Protein AF-A0A2E3XMS2-F1 (afdb_monomer_lite)

pLDDT: mean 75.86, std 18.76, range [35.28, 96.5]

Structure (mmCIF, N/CA/C/O backbone):
data_AF-A0A2E3XMS2-F1
#
_entry.id   AF-A0A2E3XMS2-F1
#
loop_
_atom_site.group_PDB
_atom_site.id
_atom_site.type_symbol
_atom_site.label_atom_id
_atom_site.label_alt_id
_atom_site.label_comp_id
_atom_site.label_asym_id
_atom_site.label_entity_id
_atom_site.label_seq_id
_atom_site.pdbx_PDB_ins_code
_atom_site.Cartn_x
_atom_site.Cartn_y
_atom_site.Cartn_z
_atom_site.occupancy
_atom_site.B_iso_or_equiv
_atom_site.auth_seq_id
_atom_site.auth_comp_id
_atom_site.auth_asym_id
_atom_site.auth_atom_id
_atom_site.pdbx_PDB_model_num
ATOM 1 N N . MET A 1 1 ? -39.075 -22.364 21.546 1.00 41.47 1 MET A N 1
ATOM 2 C CA . MET A 1 1 ? -38.205 -21.332 22.152 1.00 41.47 1 MET A CA 1
ATOM 3 C C . MET A 1 1 ? -38.152 -20.146 21.207 1.00 41.47 1 MET A C 1
ATOM 5 O O . MET A 1 1 ? -37.638 -20.277 20.105 1.00 41.47 1 MET A O 1
ATOM 9 N N . THR A 1 2 ? -38.770 -19.031 21.580 1.00 43.88 2 THR A N 1
ATOM 10 C CA . THR A 1 2 ? -38.741 -17.786 20.804 1.00 43.88 2 THR A CA 1
ATOM 11 C C . THR A 1 2 ? -37.306 -17.253 20.765 1.00 43.88 2 THR A C 1
ATOM 13 O O . THR A 1 2 ? -36.668 -17.098 21.804 1.00 43.88 2 THR A O 1
ATOM 16 N N . LYS A 1 3 ? -36.763 -17.037 19.558 1.00 49.44 3 LYS A N 1
ATOM 17 C CA . LYS A 1 3 ? -35.445 -16.417 19.339 1.00 49.44 3 LYS A CA 1
ATOM 18 C C . LYS A 1 3 ? -35.443 -15.069 20.069 1.00 49.44 3 LYS A C 1
ATOM 20 O O . LYS A 1 3 ? -36.180 -14.173 19.669 1.00 49.44 3 LYS A O 1
ATOM 25 N N . GLN A 1 4 ? -34.660 -14.936 21.141 1.00 55.09 4 GLN A N 1
ATOM 26 C CA . GLN A 1 4 ? -34.496 -13.640 21.800 1.00 55.09 4 GLN A CA 1
ATOM 27 C C . GLN A 1 4 ? -33.974 -12.617 20.777 1.00 55.09 4 GLN A C 1
ATOM 29 O O . GLN A 1 4 ? -33.019 -12.936 20.056 1.00 55.09 4 GLN A O 1
ATOM 34 N N . PRO A 1 5 ? -34.584 -11.425 20.672 1.00 52.88 5 PRO A N 1
ATOM 35 C CA . PRO A 1 5 ? -34.123 -10.392 19.757 1.00 52.88 5 PRO A CA 1
ATOM 36 C C . PRO A 1 5 ? -32.681 -9.976 20.091 1.00 52.88 5 PRO A C 1
ATOM 38 O O . PRO A 1 5 ? -32.312 -9.866 21.259 1.00 52.88 5 PRO A O 1
ATOM 41 N N . SER A 1 6 ? -31.845 -9.765 19.066 1.00 57.25 6 SER A N 1
ATOM 42 C CA . SER A 1 6 ? -30.383 -9.632 19.224 1.00 57.25 6 SER A CA 1
ATOM 43 C C . SER A 1 6 ? -29.948 -8.471 20.120 1.00 57.25 6 SER A C 1
ATOM 45 O O . SER A 1 6 ? -28.901 -8.556 20.755 1.00 57.25 6 SER A O 1
ATOM 47 N N . TRP A 1 7 ? -30.781 -7.437 20.277 1.00 57.66 7 TRP A N 1
ATOM 48 C CA . TRP A 1 7 ? -30.510 -6.326 21.190 1.00 57.66 7 TRP A CA 1
ATOM 49 C C . TRP A 1 7 ? -30.466 -6.744 22.669 1.00 57.66 7 TRP A C 1
ATOM 51 O O . TRP A 1 7 ? -29.747 -6.113 23.434 1.00 57.66 7 TRP A O 1
ATOM 61 N N . GLN A 1 8 ? -31.161 -7.817 23.075 1.00 60.38 8 GLN A N 1
ATOM 62 C CA . GLN A 1 8 ? -31.101 -8.348 24.448 1.00 60.38 8 GLN A CA 1
ATOM 63 C C . GLN A 1 8 ? -29.794 -9.095 24.743 1.00 60.38 8 GLN A C 1
ATOM 65 O O . GLN A 1 8 ? -29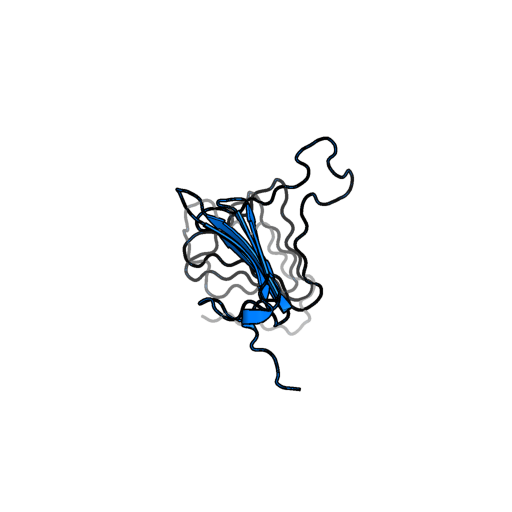.459 -9.303 25.904 1.00 60.38 8 GLN A O 1
ATOM 70 N N . LYS A 1 9 ? -29.057 -9.506 23.703 1.00 65.88 9 LYS A N 1
ATOM 71 C CA . LYS A 1 9 ? -27.744 -10.156 23.829 1.00 65.88 9 LYS A CA 1
ATOM 72 C C . LYS A 1 9 ? -26.583 -9.164 23.783 1.00 65.88 9 LYS A C 1
ATOM 74 O O . LYS A 1 9 ? -25.451 -9.559 24.049 1.00 65.88 9 LYS A O 1
ATOM 79 N N . ARG A 1 10 ? -26.860 -7.898 23.449 1.00 70.56 10 ARG A N 1
ATOM 80 C CA . ARG A 1 10 ? -25.854 -6.841 23.375 1.00 70.56 10 ARG A CA 1
ATOM 81 C C . ARG A 1 10 ? -25.320 -6.558 24.772 1.00 70.56 10 ARG A C 1
ATOM 83 O O . ARG A 1 10 ? -26.077 -6.208 25.673 1.00 70.56 10 ARG A O 1
ATOM 90 N N . GLN A 1 11 ? -24.011 -6.664 24.914 1.00 78.25 11 GLN A N 1
ATOM 91 C CA . GLN A 1 11 ? -23.285 -6.291 26.116 1.00 78.25 11 GLN A CA 1
ATOM 92 C C . GLN A 1 11 ? -22.407 -5.084 25.793 1.00 78.25 11 GLN A C 1
ATOM 94 O O . GLN A 1 11 ? -21.856 -4.966 24.692 1.00 78.25 11 GLN A O 1
ATOM 99 N N . VAL A 1 12 ? -22.370 -4.136 26.725 1.00 82.31 12 VAL A N 1
ATOM 100 C CA . VAL A 1 12 ? -21.631 -2.884 26.584 1.00 82.31 12 VAL A CA 1
ATOM 101 C C . VAL A 1 12 ? -20.852 -2.661 27.864 1.00 82.31 12 VAL A C 1
ATOM 103 O O . VAL A 1 12 ? -21.448 -2.412 28.909 1.00 82.31 12 VAL A O 1
ATOM 106 N N . ASP A 1 13 ? -19.531 -2.697 27.744 1.00 84.56 13 ASP A N 1
ATOM 107 C CA . ASP A 1 13 ? -18.622 -2.306 28.813 1.00 84.56 13 ASP A CA 1
ATOM 108 C C . ASP A 1 13 ? -18.083 -0.911 28.487 1.00 84.56 13 ASP A C 1
ATOM 110 O O . ASP A 1 13 ? -17.430 -0.695 27.460 1.00 84.56 13 ASP A O 1
ATOM 114 N N . SER A 1 14 ? -18.416 0.064 29.333 1.00 85.12 14 SER A N 1
ATOM 115 C CA . SER A 1 14 ? -18.071 1.473 29.132 1.00 85.12 14 SER A CA 1
ATOM 116 C C . SER A 1 14 ? -17.055 1.939 30.167 1.00 85.12 14 SER A C 1
ATOM 118 O O . S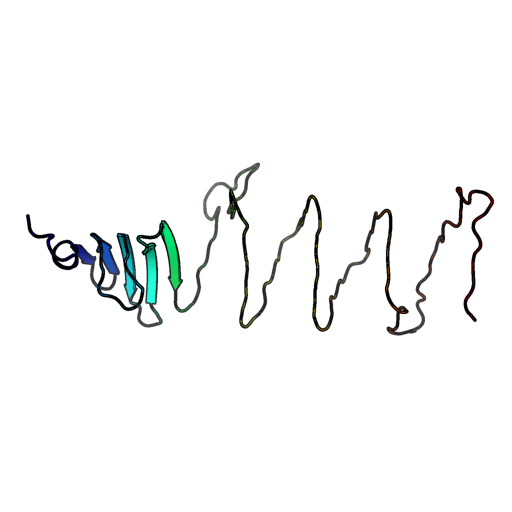ER A 1 14 ? -17.253 1.778 31.369 1.00 85.12 14 SER A O 1
ATOM 120 N N . PHE A 1 15 ? -15.991 2.577 29.687 1.00 87.50 15 PHE A N 1
ATOM 121 C CA . PHE A 1 15 ? -14.902 3.146 30.479 1.00 87.50 15 PHE A CA 1
ATOM 122 C C . PHE A 1 15 ? -14.810 4.661 30.225 1.00 87.50 15 PHE A C 1
ATOM 124 O O . PHE A 1 15 ? -13.741 5.222 29.979 1.00 87.50 15 PHE A O 1
ATOM 131 N N . GLY A 1 16 ? -15.965 5.334 30.218 1.00 86.25 16 GLY A N 1
ATOM 132 C CA . GLY A 1 16 ? -16.084 6.755 29.894 1.00 86.25 16 GLY A CA 1
ATOM 133 C C . GLY A 1 16 ? -16.177 6.984 28.386 1.00 86.25 16 GLY A C 1
ATOM 134 O O . GLY A 1 16 ? -17.122 6.533 27.748 1.00 86.25 16 GLY A O 1
ATOM 135 N N . LYS A 1 17 ? -15.203 7.695 27.805 1.00 82.69 17 LYS A N 1
ATOM 136 C CA . LYS A 1 17 ? -15.159 7.981 26.354 1.00 82.69 17 LYS A CA 1
ATOM 137 C C . LYS A 1 17 ? -14.720 6.789 25.496 1.00 82.69 17 LYS A C 1
ATOM 139 O O . LYS A 1 17 ? -14.700 6.887 24.273 1.00 82.69 17 LYS A O 1
ATOM 144 N N . PHE A 1 18 ? -14.340 5.688 26.135 1.00 79.25 18 PHE A N 1
ATOM 145 C CA . PHE A 1 18 ? -13.979 4.426 25.506 1.00 79.25 18 PHE A CA 1
ATOM 146 C C . PHE A 1 18 ? -15.046 3.382 25.834 1.00 79.25 18 PHE A C 1
ATOM 148 O O . PHE A 1 18 ? -15.428 3.240 26.996 1.00 79.25 18 PHE A O 1
ATOM 155 N N . ARG A 1 19 ? -15.518 2.645 24.826 1.00 83.56 19 ARG A N 1
ATOM 156 C CA . ARG A 1 19 ? -16.513 1.581 25.003 1.00 83.56 19 ARG A CA 1
ATOM 157 C C . ARG A 1 19 ? -16.191 0.346 24.175 1.00 83.56 19 ARG A C 1
ATOM 159 O O . ARG A 1 19 ? -15.701 0.449 23.047 1.00 83.56 19 ARG A O 1
ATOM 166 N N . ILE A 1 20 ? -16.544 -0.808 24.726 1.00 84.12 20 ILE A N 1
ATOM 167 C CA . ILE A 1 20 ? -16.506 -2.105 24.059 1.00 84.12 20 ILE A CA 1
ATOM 168 C C . ILE A 1 20 ? -17.945 -2.586 23.916 1.00 84.12 20 ILE A C 1
ATOM 170 O O . ILE A 1 20 ? -18.667 -2.719 24.900 1.00 84.12 20 ILE A O 1
ATOM 174 N N . GLU A 1 21 ? -18.366 -2.847 22.685 1.00 81.50 21 GLU A N 1
ATOM 175 C CA . GLU A 1 21 ? -19.673 -3.429 22.390 1.00 81.50 21 GLU A CA 1
ATOM 176 C C . GLU A 1 21 ? -19.493 -4.826 21.806 1.00 81.50 21 GLU A C 1
ATOM 178 O O . GLU A 1 21 ? -18.689 -5.015 20.893 1.00 81.50 21 GLU A O 1
ATOM 183 N N . TYR A 1 22 ? -20.245 -5.803 22.309 1.00 77.44 22 TYR A N 1
ATOM 184 C CA . TYR A 1 22 ? -20.169 -7.202 21.886 1.00 77.44 22 TYR A CA 1
ATOM 185 C C . TYR A 1 22 ? -21.526 -7.901 22.042 1.00 77.44 22 TYR A C 1
ATOM 187 O O . TYR A 1 22 ? -22.486 -7.325 22.555 1.00 77.44 22 TYR A O 1
ATOM 195 N N . GLY A 1 23 ? -21.644 -9.129 21.530 1.00 68.25 23 GLY A N 1
ATOM 196 C CA . GLY A 1 23 ? -22.889 -9.898 21.623 1.00 68.25 23 GLY A CA 1
ATOM 197 C C . GLY A 1 23 ? -23.917 -9.550 20.541 1.00 68.25 23 GLY A C 1
ATOM 198 O O . GLY A 1 23 ? -25.103 -9.419 20.823 1.00 68.25 23 GLY A O 1
ATOM 199 N N . THR A 1 24 ? -23.477 -9.459 19.281 1.00 62.81 24 THR A N 1
ATOM 200 C CA . THR A 1 24 ? -24.339 -9.189 18.105 1.00 62.81 24 THR A CA 1
ATOM 201 C C . THR A 1 24 ? -25.031 -7.804 18.133 1.00 62.81 24 THR A C 1
ATOM 203 O O . THR A 1 24 ? -26.262 -7.719 18.058 1.00 62.81 24 THR A O 1
ATOM 206 N N . PRO A 1 25 ? -24.290 -6.683 18.290 1.00 59.84 25 PRO A N 1
ATOM 207 C CA . PRO A 1 25 ? -24.845 -5.331 18.176 1.00 59.84 25 PRO A CA 1
ATOM 208 C C . PRO A 1 25 ? -25.421 -5.065 16.769 1.00 59.84 25 PRO A C 1
ATOM 210 O O . PRO A 1 25 ? -24.700 -4.703 15.844 1.00 59.84 25 PRO A O 1
ATOM 213 N N . ASN A 1 26 ? -26.742 -5.205 16.611 1.00 55.19 26 ASN A N 1
ATOM 214 C CA . ASN A 1 26 ? -27.436 -5.068 15.313 1.00 55.19 26 ASN A CA 1
ATOM 215 C C . ASN A 1 26 ? -28.017 -3.683 15.028 1.00 55.19 26 ASN A C 1
ATOM 217 O O . ASN A 1 26 ? -28.779 -3.530 14.079 1.00 55.19 26 ASN A O 1
ATOM 221 N N . VAL A 1 27 ? -27.719 -2.679 15.852 1.00 51.81 27 VAL A N 1
ATOM 222 C CA . VAL A 1 27 ? -28.546 -1.458 15.893 1.00 51.81 27 VAL A CA 1
ATOM 223 C C . VAL A 1 27 ? -27.848 -0.174 15.456 1.00 51.81 27 VAL A C 1
ATOM 225 O O . VAL A 1 27 ? -28.442 0.892 15.564 1.00 51.81 27 VAL A O 1
ATOM 228 N N . ASN A 1 28 ? -26.636 -0.249 14.902 1.00 48.47 28 ASN A N 1
ATOM 229 C CA . ASN A 1 28 ? -25.936 0.941 14.411 1.00 48.47 28 ASN A CA 1
ATOM 230 C C . ASN A 1 28 ? -25.848 0.958 12.876 1.00 48.47 28 ASN A C 1
AT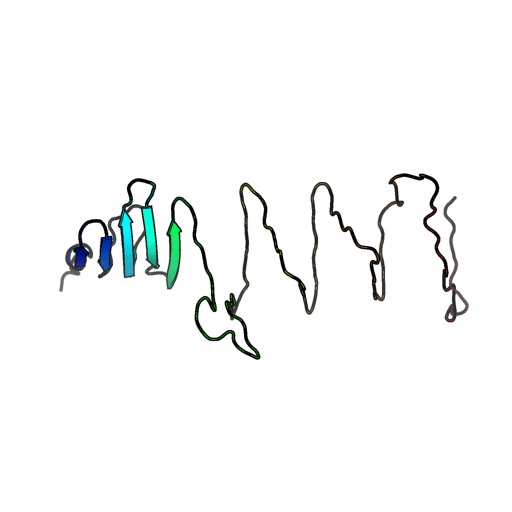OM 232 O O . ASN A 1 28 ? -25.803 -0.089 12.231 1.00 48.47 28 ASN A O 1
ATOM 236 N N . LEU A 1 29 ? -25.752 2.167 12.308 1.00 46.59 29 LEU A N 1
ATOM 237 C CA . LEU A 1 29 ? -25.656 2.518 10.874 1.00 46.59 29 LEU A CA 1
ATOM 238 C C . LEU A 1 29 ? -24.540 1.817 10.073 1.00 46.59 29 LEU A C 1
ATOM 240 O O . LEU A 1 29 ? -24.337 2.107 8.899 1.00 46.59 29 LEU A O 1
ATOM 244 N N . SER A 1 30 ? -23.786 0.916 10.688 1.00 52.62 30 SER A N 1
ATOM 245 C CA . SER A 1 30 ? -22.615 0.285 10.094 1.00 52.62 30 SER A CA 1
ATOM 246 C C . SER A 1 30 ? -22.701 -1.248 10.024 1.00 52.62 30 SER A C 1
ATOM 248 O O . SER A 1 30 ? -21.675 -1.900 9.830 1.00 52.62 30 SER A O 1
ATOM 250 N N . GLY A 1 31 ? -23.901 -1.816 10.184 1.00 61.88 31 GLY A N 1
ATOM 251 C CA . GLY A 1 31 ? -24.173 -3.246 10.005 1.00 61.88 31 GLY A CA 1
ATOM 252 C C . GLY A 1 31 ? -23.965 -4.112 11.252 1.00 61.88 31 GLY A C 1
ATOM 253 O O . GLY A 1 31 ? -23.505 -3.642 12.292 1.00 61.88 31 GLY A O 1
ATOM 254 N N . GLU A 1 32 ? -24.334 -5.390 11.130 1.00 69.94 32 GLU A N 1
ATOM 255 C CA . GLU A 1 32 ? -24.218 -6.408 12.181 1.00 69.94 32 GLU A CA 1
ATOM 256 C C . GLU A 1 32 ? -22.742 -6.738 12.465 1.00 69.94 32 GLU A C 1
ATOM 258 O O . GLU A 1 32 ? -21.962 -7.087 11.568 1.00 69.94 32 GLU A O 1
ATOM 263 N N . ARG A 1 33 ? -22.345 -6.602 13.735 1.00 74.62 33 ARG A N 1
ATOM 264 C CA . ARG A 1 33 ? -20.970 -6.834 14.194 1.00 74.62 33 ARG A CA 1
ATOM 265 C C . ARG A 1 33 ? -20.910 -7.871 15.299 1.00 74.62 33 ARG A C 1
ATOM 267 O O . ARG A 1 33 ? -21.862 -8.028 16.052 1.00 74.62 33 ARG A O 1
ATOM 274 N N . VAL A 1 34 ? -19.775 -8.555 15.407 1.00 81.12 34 VAL A N 1
ATOM 275 C CA . VAL A 1 34 ? -19.488 -9.473 16.518 1.00 81.12 34 VAL A CA 1
ATOM 276 C C . VAL A 1 34 ? -19.018 -8.676 17.730 1.00 81.12 34 VAL A C 1
ATOM 278 O O . VAL A 1 34 ? -19.539 -8.861 18.831 1.00 81.12 34 VAL A O 1
ATOM 281 N N . TYR A 1 35 ? -18.086 -7.745 17.503 1.00 84.00 35 TYR A N 1
ATOM 282 C CA . TYR A 1 35 ? -17.627 -6.788 18.503 1.00 84.00 35 TYR A CA 1
ATOM 283 C C . TYR A 1 35 ? -17.142 -5.485 17.866 1.00 84.00 35 TYR A C 1
ATOM 285 O O . TYR A 1 35 ? -16.839 -5.415 16.670 1.00 84.00 35 TYR A O 1
ATOM 293 N N . THR A 1 36 ? -17.052 -4.428 18.665 1.00 86.12 36 THR A N 1
ATOM 294 C CA . THR A 1 36 ? -16.452 -3.154 18.271 1.00 86.12 36 THR A CA 1
ATOM 295 C C . THR A 1 36 ? -15.879 -2.432 19.481 1.00 86.12 36 THR A C 1
ATOM 297 O O . THR A 1 36 ? -16.555 -2.287 20.496 1.00 86.12 36 THR A O 1
ATOM 300 N N . LEU A 1 37 ? -14.658 -1.923 19.336 1.00 88.19 37 LEU A N 1
ATOM 301 C CA . LEU A 1 37 ? -14.053 -0.964 20.248 1.00 88.19 37 LEU A CA 1
ATOM 302 C C . LEU A 1 37 ? -14.200 0.429 19.633 1.00 88.19 37 LEU A C 1
ATOM 304 O O . LEU A 1 37 ? -13.839 0.642 18.473 1.00 88.19 37 LEU A O 1
ATOM 308 N N . MET A 1 38 ? -14.758 1.360 20.400 1.00 87.44 38 MET A N 1
ATOM 309 C CA . MET A 1 38 ? -14.966 2.744 19.977 1.00 87.44 38 MET A CA 1
ATOM 310 C C . MET A 1 38 ? -14.400 3.700 21.015 1.00 87.44 38 MET A C 1
ATOM 312 O O . MET A 1 38 ? -14.583 3.491 22.216 1.00 87.44 38 MET A O 1
ATOM 316 N N . ALA A 1 39 ? -13.760 4.765 20.542 1.00 87.44 39 ALA A N 1
ATOM 317 C CA . ALA A 1 39 ? -13.353 5.882 21.377 1.00 87.44 39 ALA A CA 1
ATOM 318 C C . ALA A 1 39 ? -13.788 7.208 20.748 1.00 87.44 39 ALA A C 1
ATOM 320 O O . ALA A 1 39 ? -13.633 7.414 19.543 1.00 87.44 39 ALA A O 1
ATOM 321 N N . GLU A 1 40 ? -14.301 8.105 21.585 1.00 88.56 40 GLU A N 1
ATOM 322 C CA . GLU A 1 40 ? -14.715 9.450 21.187 1.00 88.56 40 GLU A CA 1
ATOM 323 C C . GLU A 1 40 ? -13.735 10.485 21.752 1.00 88.56 40 GLU A C 1
ATOM 325 O O . GLU A 1 40 ? -13.503 10.572 22.961 1.00 88.56 40 GLU A O 1
ATOM 330 N N . GLY A 1 41 ? -13.122 11.269 20.869 1.00 87.06 41 GLY A N 1
ATOM 331 C CA . GLY A 1 41 ? -12.197 12.347 21.208 1.00 87.06 41 GLY A CA 1
ATOM 332 C C . GLY A 1 41 ? -12.790 13.721 20.907 1.00 87.06 41 GLY A C 1
ATOM 333 O O . GLY A 1 41 ? -13.821 13.855 20.260 1.00 87.06 41 GLY A O 1
ATOM 334 N N . THR A 1 42 ? -12.122 14.784 21.355 1.00 88.06 42 THR A N 1
ATOM 335 C CA . THR A 1 42 ? -12.524 16.164 21.017 1.00 88.06 42 THR A CA 1
ATOM 336 C C . THR A 1 42 ? -12.276 16.514 19.549 1.00 88.06 42 THR A C 1
ATOM 338 O O . THR A 1 42 ? -12.955 17.381 19.012 1.00 88.06 42 THR A O 1
ATOM 341 N N . ALA A 1 43 ? -11.305 15.858 18.909 1.00 86.50 43 ALA A N 1
ATOM 342 C CA . ALA A 1 43 ? -10.863 16.153 17.545 1.00 86.50 43 ALA A CA 1
ATOM 343 C C . ALA A 1 43 ? -11.252 15.069 16.520 1.00 86.50 43 ALA A C 1
ATOM 345 O O . ALA A 1 43 ? -10.873 15.170 15.353 1.00 86.50 43 ALA A O 1
ATOM 346 N N . GLY A 1 44 ? -11.970 14.030 16.952 1.00 89.69 44 GLY A N 1
ATOM 347 C CA . GLY A 1 44 ? -12.400 12.927 16.099 1.00 89.69 44 GLY A CA 1
ATOM 348 C C . GLY A 1 44 ? -12.620 11.631 16.872 1.00 89.69 44 GLY A C 1
ATOM 349 O O . GLY A 1 44 ? -12.342 11.541 18.070 1.00 89.69 44 GLY A O 1
ATOM 350 N N . ASN A 1 45 ? -13.102 10.627 16.153 1.00 90.62 45 ASN A N 1
ATOM 351 C CA . ASN A 1 45 ? -13.463 9.319 16.673 1.00 90.62 45 ASN A CA 1
ATOM 352 C C . ASN A 1 45 ? -12.558 8.223 16.102 1.00 90.62 45 ASN A C 1
ATOM 354 O O . ASN A 1 45 ? -11.943 8.368 15.039 1.00 90.62 45 ASN A O 1
ATOM 358 N N . SER A 1 46 ? -12.498 7.097 16.808 1.00 91.75 46 SER A N 1
ATOM 359 C CA . SER A 1 46 ? -11.878 5.871 16.315 1.00 91.75 46 SER A CA 1
ATOM 360 C C . SER A 1 46 ? -12.789 4.671 16.520 1.00 91.75 46 SER A C 1
ATOM 362 O O . SER A 1 46 ? -13.573 4.593 17.471 1.00 91.75 46 SER A O 1
ATOM 364 N N . GLN A 1 47 ? -12.682 3.722 15.597 1.00 89.44 47 GLN A N 1
ATOM 365 C CA . GLN A 1 47 ? -13.434 2.487 15.616 1.00 89.44 47 GLN A CA 1
ATOM 366 C C . GLN A 1 47 ? -12.591 1.339 15.062 1.00 89.44 47 GLN A C 1
ATOM 368 O O . GLN A 1 47 ? -12.055 1.433 13.960 1.00 89.44 47 GLN A O 1
ATOM 373 N N . LEU A 1 48 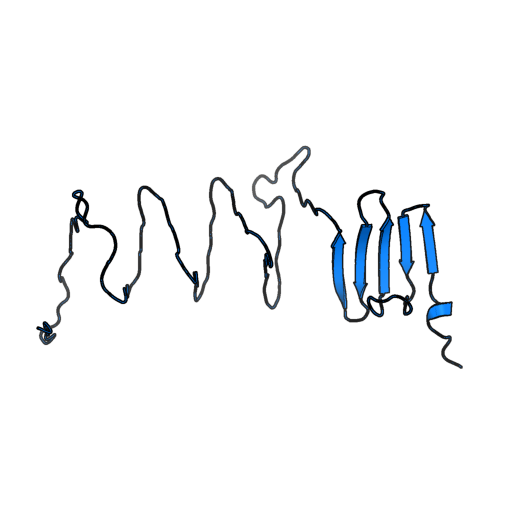? -12.555 0.218 15.777 1.00 91.75 48 LEU A N 1
ATOM 374 C CA . LEU A 1 48 ? -12.041 -1.047 15.256 1.00 91.75 48 LEU A CA 1
ATOM 375 C C . LEU A 1 48 ? -12.948 -2.209 15.659 1.00 91.75 48 LEU A C 1
ATOM 377 O O . LEU A 1 48 ? -13.542 -2.190 16.739 1.00 91.75 48 LEU A O 1
ATOM 381 N N . GLY A 1 49 ? -13.094 -3.215 14.803 1.00 88.44 49 GLY A N 1
ATOM 382 C CA . GLY A 1 49 ? -13.924 -4.366 15.143 1.00 88.44 49 GLY A CA 1
ATOM 383 C C . GLY A 1 49 ? -14.180 -5.338 14.006 1.00 88.44 49 GLY A C 1
ATOM 384 O O . GLY A 1 49 ? -13.893 -5.060 12.843 1.00 88.44 49 GLY A O 1
ATOM 385 N N . MET A 1 50 ? -14.762 -6.477 14.378 1.00 87.94 50 MET A N 1
ATOM 386 C CA . MET A 1 50 ? -15.096 -7.567 13.469 1.00 87.94 50 MET A CA 1
ATOM 387 C C . MET A 1 50 ? -16.596 -7.599 13.181 1.00 87.94 50 MET A C 1
ATOM 389 O O . MET A 1 50 ? -17.437 -7.582 14.086 1.00 87.94 50 MET A O 1
ATOM 393 N N . ARG A 1 51 ? -16.927 -7.662 11.899 1.00 84.50 51 ARG A N 1
ATOM 394 C CA . ARG A 1 51 ? -18.273 -7.830 11.363 1.00 84.50 51 ARG A CA 1
ATOM 395 C C . ARG A 1 51 ? -18.670 -9.308 11.365 1.00 84.50 51 ARG A C 1
ATOM 397 O O . ARG A 1 51 ? -17.821 -10.192 11.427 1.00 84.50 51 ARG A O 1
ATOM 404 N N . ASN A 1 52 ? -19.971 -9.583 11.313 1.00 80.44 52 ASN A N 1
ATOM 405 C CA . ASN A 1 52 ? -20.485 -10.960 11.350 1.00 80.44 52 ASN A CA 1
ATOM 406 C C . ASN A 1 52 ? -20.209 -11.753 10.056 1.00 80.44 52 ASN A C 1
ATOM 408 O O . ASN A 1 52 ? -20.249 -12.976 10.053 1.00 80.44 52 ASN A O 1
ATOM 412 N N . ASP A 1 53 ? -19.868 -11.052 8.973 1.00 82.06 53 ASP A N 1
ATOM 413 C CA . ASP A 1 53 ? -19.395 -11.621 7.705 1.00 82.06 53 ASP A CA 1
ATOM 414 C C . ASP A 1 53 ? -17.887 -11.960 7.716 1.00 82.06 53 ASP A C 1
ATOM 416 O O . ASP A 1 53 ? -17.345 -12.374 6.695 1.00 82.06 53 ASP A O 1
ATOM 420 N N . GLY A 1 54 ? -17.207 -11.792 8.858 1.00 81.88 54 GLY A N 1
ATOM 421 C CA . GLY A 1 54 ? -15.780 -12.078 9.028 1.00 81.88 54 GLY A CA 1
ATOM 422 C C . GLY A 1 54 ? -14.849 -10.918 8.666 1.00 81.88 54 GLY A C 1
ATOM 423 O O . GLY A 1 54 ? -13.640 -11.031 8.859 1.00 81.88 54 GLY A O 1
ATOM 424 N N . ASN A 1 55 ? -15.381 -9.786 8.194 1.00 86.56 55 ASN A N 1
ATOM 425 C CA . ASN A 1 55 ? -14.567 -8.621 7.855 1.00 86.56 55 ASN A CA 1
ATOM 426 C C . ASN A 1 55 ? -14.108 -7.870 9.111 1.00 86.56 55 ASN A C 1
ATOM 428 O O . ASN A 1 55 ? -14.904 -7.596 10.010 1.00 86.56 55 ASN A O 1
ATOM 432 N N . TYR A 1 56 ? -12.838 -7.472 9.152 1.00 90.00 56 TYR A N 1
ATOM 433 C CA . TYR A 1 56 ? -12.283 -6.643 10.219 1.00 90.00 56 TYR A CA 1
ATOM 434 C C . TYR A 1 56 ? -11.949 -5.246 9.696 1.00 90.00 56 TYR A C 1
ATOM 436 O O . TYR A 1 56 ? -11.264 -5.103 8.687 1.00 90.00 56 TYR A O 1
ATOM 444 N N . ASP A 1 57 ? -12.417 -4.219 10.402 1.00 90.38 57 ASP A N 1
ATOM 445 C CA . ASP A 1 57 ? -12.254 -2.824 10.005 1.00 90.38 57 ASP A CA 1
ATOM 446 C C . ASP A 1 57 ? -11.478 -2.031 11.061 1.00 90.38 57 ASP A C 1
ATOM 448 O O . ASP A 1 57 ? -11.744 -2.172 12.255 1.00 90.38 57 ASP A O 1
ATOM 452 N N . ILE A 1 58 ? -10.612 -1.115 10.616 1.00 93.50 58 ILE A N 1
ATOM 453 C CA . ILE A 1 58 ? -10.036 -0.039 11.435 1.00 93.50 58 ILE A CA 1
ATOM 454 C C . ILE A 1 58 ? -10.375 1.290 10.756 1.00 93.50 58 ILE A C 1
ATOM 456 O O . ILE A 1 58 ? -10.067 1.487 9.582 1.00 93.50 58 ILE A O 1
ATOM 460 N N . ARG A 1 59 ? -11.034 2.197 11.478 1.00 91.19 59 ARG A N 1
ATOM 461 C CA . ARG A 1 59 ? -11.468 3.511 10.991 1.00 91.19 59 ARG A CA 1
ATOM 462 C C . ARG A 1 59 ? -11.116 4.585 12.011 1.00 91.19 59 ARG A C 1
ATOM 464 O O . ARG A 1 59 ? -11.366 4.413 13.202 1.00 91.19 59 ARG A O 1
ATOM 471 N N . VAL A 1 60 ? -10.561 5.692 11.537 1.00 92.88 60 VAL A N 1
ATOM 472 C CA . VAL A 1 60 ? -10.267 6.885 12.341 1.00 92.88 60 VAL A CA 1
ATOM 473 C C . VAL A 1 60 ? -10.537 8.129 11.504 1.00 92.88 60 VAL A C 1
ATOM 475 O O . VAL A 1 60 ? -10.406 8.077 10.282 1.00 92.88 60 VAL A O 1
ATOM 478 N N . ASP A 1 61 ? -10.860 9.242 12.155 1.00 92.25 61 ASP A N 1
ATOM 479 C CA . ASP A 1 61 ? -11.150 10.498 11.446 1.00 92.25 61 ASP A CA 1
ATOM 480 C C . ASP A 1 61 ? -9.892 11.244 10.973 1.00 92.25 61 ASP A C 1
ATOM 482 O O . ASP A 1 61 ? -9.960 12.042 10.041 1.00 92.25 61 ASP A O 1
ATOM 486 N N . GLN A 1 62 ? -8.743 11.004 11.614 1.00 91.62 62 GLN A N 1
ATOM 487 C CA . GLN A 1 62 ? -7.489 11.699 11.309 1.00 91.62 62 GLN A CA 1
ATOM 488 C C . GLN A 1 62 ? -6.436 10.746 10.735 1.00 91.62 62 GLN A C 1
ATOM 490 O O . GLN A 1 62 ? -6.386 10.532 9.527 1.00 91.62 62 GLN A O 1
ATOM 495 N N . THR A 1 63 ? -5.601 10.156 11.593 1.00 92.19 63 THR A N 1
ATOM 496 C CA . THR A 1 63 ? -4.401 9.430 11.161 1.00 92.19 63 THR A CA 1
ATOM 497 C C . THR A 1 63 ? -4.257 8.111 11.907 1.00 92.19 63 THR A C 1
ATOM 499 O O . THR A 1 63 ? -4.426 8.058 13.124 1.00 92.19 63 THR A O 1
ATOM 502 N N . ILE A 1 64 ? -3.890 7.054 11.176 1.00 93.56 64 ILE A N 1
ATOM 503 C CA . ILE A 1 64 ? -3.385 5.796 11.738 1.00 93.56 64 ILE A CA 1
ATOM 504 C C . ILE A 1 64 ? -1.877 5.761 11.499 1.00 93.56 64 ILE A C 1
ATOM 506 O O . ILE A 1 64 ? -1.436 5.878 10.358 1.00 93.56 64 ILE A O 1
ATOM 510 N N . THR A 1 65 ? -1.101 5.554 12.561 1.00 93.19 65 THR A N 1
ATOM 511 C CA . THR A 1 65 ? 0.352 5.360 12.479 1.00 93.19 65 THR A CA 1
ATOM 512 C C . THR A 1 65 ? 0.692 3.940 12.914 1.00 93.19 65 THR A C 1
ATOM 514 O O . THR A 1 65 ? 0.381 3.552 14.038 1.00 93.19 65 THR A O 1
ATOM 517 N N . ILE A 1 66 ? 1.322 3.166 12.027 1.00 91.81 66 ILE A N 1
ATOM 518 C CA . ILE A 1 66 ? 1.787 1.801 12.302 1.00 91.81 66 ILE A CA 1
ATOM 519 C C . ILE A 1 66 ? 3.314 1.819 12.270 1.00 91.81 66 ILE A C 1
ATOM 521 O O . ILE A 1 66 ? 3.908 1.996 11.209 1.00 91.81 66 ILE A O 1
ATOM 525 N N . THR A 1 67 ? 3.940 1.631 13.431 1.00 87.88 67 THR A N 1
ATOM 526 C CA . THR A 1 67 ? 5.399 1.679 13.585 1.00 87.88 67 THR A CA 1
ATOM 527 C C . THR A 1 67 ? 5.877 0.461 14.363 1.00 87.88 67 THR A C 1
ATOM 529 O O . THR A 1 67 ? 5.401 0.200 15.467 1.00 87.88 67 THR A O 1
ATOM 532 N N . GLY A 1 68 ? 6.832 -0.275 13.796 1.00 84.62 68 GLY A N 1
ATOM 533 C CA . GLY A 1 68 ? 7.500 -1.404 14.446 1.00 84.62 68 GLY A CA 1
ATOM 534 C C . GLY A 1 68 ? 8.872 -1.033 15.010 1.00 84.62 68 GLY A C 1
ATOM 535 O O . GLY A 1 68 ? 9.432 0.002 14.664 1.00 84.62 68 GLY A O 1
ATOM 536 N N . ALA A 1 69 ? 9.421 -1.896 15.870 1.00 78.81 69 ALA A N 1
ATOM 537 C CA . ALA A 1 69 ? 10.790 -1.802 16.403 1.00 78.81 69 ALA A CA 1
ATOM 538 C C . ALA A 1 69 ? 11.144 -0.509 17.187 1.00 78.81 69 ALA A C 1
ATOM 540 O O . ALA A 1 69 ? 12.310 -0.143 17.297 1.00 78.81 69 ALA A O 1
ATOM 541 N N . ALA A 1 70 ? 10.161 0.163 17.802 1.00 65.94 70 ALA A N 1
ATOM 542 C CA . ALA A 1 70 ? 10.351 1.448 18.492 1.00 65.94 70 ALA A CA 1
ATOM 543 C C . ALA A 1 70 ? 11.159 1.396 19.814 1.00 65.94 70 ALA A C 1
ATOM 545 O O . ALA A 1 70 ? 11.489 2.446 20.366 1.00 65.94 70 ALA A O 1
ATOM 546 N N . LYS A 1 71 ? 11.479 0.211 20.360 1.00 65.06 71 LYS A N 1
ATOM 547 C CA . LYS A 1 71 ? 12.304 0.092 21.576 1.00 65.06 71 LYS A CA 1
ATOM 548 C C . LYS A 1 71 ? 13.108 -1.213 21.612 1.00 65.06 71 LYS A C 1
ATOM 550 O O . LYS A 1 71 ? 12.539 -2.297 21.640 1.00 65.06 71 LYS A O 1
ATOM 555 N N . GLY A 1 72 ? 14.432 -1.090 21.699 1.00 56.44 72 GLY A N 1
ATOM 556 C CA . GLY A 1 72 ? 15.304 -2.069 22.358 1.00 56.44 72 GLY A CA 1
ATOM 557 C C . GLY A 1 72 ? 15.820 -3.268 21.562 1.00 56.44 72 GLY A C 1
ATOM 558 O O . GLY A 1 72 ? 16.790 -3.860 22.018 1.00 56.44 72 GLY A O 1
ATOM 559 N N . SER A 1 73 ? 15.270 -3.625 20.399 1.00 55.84 73 SER A N 1
ATOM 560 C CA . SER A 1 73 ? 15.907 -4.556 19.446 1.00 55.84 73 SER A CA 1
ATOM 561 C C . SER A 1 73 ? 15.229 -4.442 18.080 1.00 55.84 73 SER A C 1
ATOM 563 O O . SER A 1 73 ? 14.043 -4.746 17.963 1.00 55.84 73 SER A O 1
ATOM 565 N N . SER A 1 74 ? 15.968 -4.025 17.048 1.00 55.34 74 SER A N 1
ATOM 566 C CA . SER A 1 74 ? 15.538 -4.282 15.671 1.00 55.34 74 SER A CA 1
ATOM 567 C C . SER A 1 74 ? 15.840 -5.748 15.343 1.00 55.34 74 SER A C 1
ATOM 569 O O . SER A 1 74 ? 16.899 -6.243 15.744 1.00 55.34 74 SER A O 1
ATOM 571 N N . PRO A 1 75 ? 14.947 -6.460 14.645 1.00 57.28 75 PRO A N 1
ATOM 572 C CA . PRO A 1 75 ? 15.241 -7.784 14.115 1.00 57.28 75 PRO A CA 1
ATOM 573 C C . PRO A 1 75 ? 16.522 -7.750 13.268 1.00 57.28 75 PRO A C 1
ATOM 575 O O . PRO A 1 75 ? 16.600 -7.058 12.260 1.00 57.28 75 PRO A O 1
ATOM 578 N N . THR A 1 76 ? 17.535 -8.522 13.658 1.00 57.41 76 THR A N 1
ATOM 579 C CA . THR A 1 76 ? 18.834 -8.609 12.960 1.00 57.41 76 THR A CA 1
ATOM 580 C C . THR A 1 76 ? 18.707 -9.227 11.556 1.00 57.41 76 THR A C 1
ATOM 582 O O . THR A 1 76 ? 19.655 -9.186 10.781 1.00 57.41 76 THR A O 1
ATOM 585 N N . GLN A 1 77 ? 17.538 -9.805 11.236 1.00 59.25 77 GLN A N 1
ATOM 586 C CA . GLN A 1 77 ? 17.207 -10.509 9.988 1.00 59.25 77 GLN A CA 1
ATOM 587 C C . GLN A 1 77 ? 15.692 -10.482 9.662 1.00 59.25 77 GLN A C 1
ATOM 589 O O . GLN A 1 77 ? 15.161 -11.436 9.099 1.00 59.25 77 GLN A O 1
ATOM 594 N N . GLY A 1 78 ? 14.941 -9.457 10.076 1.00 66.50 78 GLY A N 1
ATOM 595 C CA . GLY A 1 78 ? 13.474 -9.492 9.967 1.00 66.50 78 GLY A CA 1
ATOM 596 C C . GLY A 1 78 ? 12.817 -8.133 9.773 1.00 66.50 78 GLY A C 1
ATOM 597 O O . GLY A 1 78 ? 13.461 -7.092 9.830 1.00 66.50 78 GLY A O 1
ATOM 598 N N . ASN A 1 79 ? 11.508 -8.153 9.543 1.00 79.19 79 ASN A N 1
ATOM 599 C CA . ASN A 1 79 ? 10.724 -6.963 9.228 1.00 79.19 79 ASN A CA 1
ATOM 600 C C . ASN A 1 79 ? 10.087 -6.381 10.497 1.00 79.19 79 ASN A C 1
ATOM 602 O O . ASN A 1 79 ? 9.447 -7.105 11.257 1.00 79.19 79 ASN A O 1
ATOM 606 N N . GLY A 1 80 ? 10.209 -5.066 10.711 1.00 85.19 80 GLY A N 1
ATOM 607 C CA . GLY A 1 80 ? 9.528 -4.381 11.819 1.00 85.19 80 GLY A CA 1
ATOM 608 C C . GLY A 1 80 ? 8.002 -4.328 11.656 1.00 85.19 80 GLY A C 1
ATOM 609 O O . GLY A 1 80 ? 7.277 -4.309 12.647 1.00 85.19 80 GLY A O 1
ATOM 610 N N . VAL A 1 81 ? 7.516 -4.326 10.411 1.00 89.75 81 VAL A N 1
ATOM 611 C CA . VAL A 1 81 ? 6.096 -4.392 10.039 1.00 89.75 81 VAL A CA 1
ATOM 612 C C . VAL A 1 81 ? 5.972 -5.271 8.795 1.00 89.75 81 VAL A C 1
ATOM 614 O O . VAL A 1 81 ? 6.751 -5.118 7.858 1.00 89.75 81 VAL A O 1
ATOM 617 N N . VAL A 1 82 ? 4.988 -6.173 8.774 1.00 90.56 82 VAL A N 1
ATOM 618 C CA . VAL A 1 82 ? 4.654 -7.007 7.608 1.00 90.56 82 VAL A CA 1
ATOM 619 C C . VAL A 1 82 ? 3.173 -6.845 7.295 1.00 90.56 82 VAL A C 1
ATOM 621 O O . VAL A 1 82 ? 2.330 -7.029 8.170 1.00 90.56 82 VAL A O 1
ATOM 624 N N . ILE A 1 83 ? 2.859 -6.519 6.040 1.00 94.06 83 ILE A N 1
ATOM 625 C CA . ILE A 1 83 ? 1.495 -6.503 5.505 1.00 94.06 83 ILE A CA 1
ATOM 626 C C . ILE A 1 83 ? 1.450 -7.547 4.395 1.00 94.06 83 ILE A C 1
ATOM 628 O O . ILE A 1 83 ? 2.071 -7.374 3.350 1.00 94.06 83 ILE A O 1
ATOM 632 N N . GLN A 1 84 ? 0.740 -8.645 4.639 1.00 94.19 84 GLN A N 1
ATOM 633 C CA . GLN A 1 84 ? 0.701 -9.797 3.744 1.00 94.19 84 GLN A CA 1
ATOM 634 C C . GLN A 1 84 ? -0.734 -10.299 3.595 1.00 94.19 84 GLN A C 1
ATOM 636 O O . GLN A 1 84 ? -1.498 -10.296 4.559 1.00 94.19 84 GLN A O 1
ATOM 641 N N . SER A 1 85 ? -1.073 -10.777 2.395 1.00 94.00 85 SER A N 1
ATOM 642 C CA . SER A 1 85 ? -2.268 -11.589 2.166 1.00 94.00 85 SER A CA 1
ATOM 643 C C . SER A 1 85 ? -1.871 -13.008 1.764 1.00 94.00 85 SER A C 1
ATOM 645 O O . SER A 1 85 ? -0.960 -13.181 0.958 1.00 94.00 85 SER A O 1
ATOM 647 N N . ILE A 1 86 ? -2.556 -14.016 2.312 1.00 93.12 86 ILE A N 1
ATOM 648 C CA . ILE A 1 86 ? -2.345 -15.437 1.973 1.00 93.12 86 ILE A CA 1
ATOM 649 C C . ILE A 1 86 ? -3.066 -15.799 0.666 1.00 93.12 86 ILE A C 1
ATOM 651 O O . ILE A 1 86 ? -2.581 -16.614 -0.112 1.00 93.12 86 ILE A O 1
ATOM 655 N N . ALA A 1 87 ? -4.221 -15.182 0.415 1.00 91.31 87 ALA A N 1
ATOM 656 C CA . ALA A 1 87 ? -5.020 -15.371 -0.790 1.00 91.31 87 ALA A CA 1
ATOM 657 C C . ALA A 1 87 ? -5.579 -14.020 -1.264 1.00 91.31 87 ALA A C 1
ATOM 659 O O . ALA A 1 87 ? -5.862 -13.137 -0.454 1.00 91.31 87 ALA A O 1
ATOM 660 N N . GLY A 1 88 ? -5.730 -13.834 -2.575 1.00 91.62 88 GLY A N 1
ATOM 661 C CA . GLY A 1 88 ? -6.101 -12.535 -3.147 1.00 91.62 88 GLY A CA 1
ATOM 662 C C . GLY A 1 88 ? -4.900 -11.590 -3.228 1.00 91.62 88 GLY A C 1
ATOM 663 O O . GLY A 1 88 ? -3.893 -11.940 -3.833 1.00 91.62 88 GLY A O 1
ATOM 664 N N . GLY A 1 89 ? -4.994 -10.392 -2.641 1.00 94.44 89 GLY A N 1
ATOM 665 C CA . GLY A 1 89 ? -3.918 -9.401 -2.717 1.00 94.44 89 GLY A CA 1
ATOM 666 C C . GLY A 1 89 ? -4.056 -8.247 -1.727 1.00 94.44 89 GLY A C 1
ATOM 667 O O . GLY A 1 89 ? -5.034 -8.151 -0.989 1.00 94.44 89 GLY A O 1
ATOM 668 N N . VAL A 1 90 ? -3.057 -7.365 -1.726 1.00 96.38 90 VAL A N 1
ATOM 669 C CA . VAL A 1 90 ? -3.038 -6.130 -0.932 1.00 96.38 90 VAL A CA 1
ATOM 670 C C . VAL A 1 90 ? -3.310 -4.953 -1.865 1.00 96.38 90 VAL A C 1
ATOM 672 O O . VAL A 1 90 ? -2.624 -4.787 -2.870 1.00 96.38 90 VAL A O 1
ATOM 675 N N . SER A 1 91 ? -4.304 -4.128 -1.534 1.00 96.00 91 SER A N 1
ATOM 676 C CA . SER A 1 91 ? -4.598 -2.888 -2.258 1.00 96.00 91 SER A CA 1
ATOM 677 C C . SER A 1 91 ? -4.287 -1.685 -1.377 1.00 96.00 91 SER A C 1
ATOM 679 O O . SER A 1 91 ? -4.781 -1.587 -0.255 1.00 96.00 91 SER A O 1
ATOM 681 N N . VAL A 1 92 ? -3.489 -0.753 -1.900 1.00 95.44 92 VAL A N 1
ATOM 682 C CA . VAL A 1 92 ? -3.202 0.537 -1.264 1.00 95.44 92 VAL A CA 1
ATOM 683 C C . VAL A 1 92 ? -3.757 1.627 -2.168 1.00 95.44 92 VAL A C 1
ATOM 685 O O . VAL A 1 92 ? -3.300 1.796 -3.296 1.00 95.44 92 VAL A O 1
ATOM 688 N N . THR A 1 93 ? -4.764 2.353 -1.686 1.00 95.81 93 THR A N 1
ATOM 689 C CA . THR A 1 93 ? -5.485 3.355 -2.481 1.00 95.81 93 THR A CA 1
ATOM 690 C C . THR A 1 93 ? -5.551 4.683 -1.738 1.00 95.81 93 THR A C 1
ATOM 692 O O . THR A 1 93 ? -5.990 4.737 -0.593 1.00 95.81 93 THR A O 1
ATOM 695 N N . ALA A 1 94 ? -5.176 5.770 -2.417 1.00 94.75 94 ALA A N 1
ATOM 696 C CA . ALA A 1 94 ? -5.389 7.138 -1.955 1.00 94.75 94 ALA A CA 1
ATOM 697 C C . ALA A 1 94 ? -6.380 7.848 -2.892 1.00 94.75 94 ALA A C 1
ATOM 699 O O . ALA A 1 94 ? -5.989 8.380 -3.927 1.00 94.75 94 ALA A O 1
ATOM 700 N N . THR A 1 95 ? -7.670 7.863 -2.538 1.00 92.12 95 THR A N 1
ATOM 701 C CA . THR A 1 95 ? -8.746 8.420 -3.390 1.00 92.12 95 THR A CA 1
ATOM 702 C C . THR A 1 95 ? -8.551 9.904 -3.706 1.00 92.12 95 THR A C 1
ATOM 704 O O . THR A 1 95 ? -8.882 10.369 -4.794 1.00 92.12 95 THR A O 1
ATOM 707 N N . LYS A 1 96 ? -8.029 10.666 -2.741 1.00 91.75 96 LYS A N 1
ATOM 708 C CA . LYS A 1 96 ? -7.704 12.088 -2.877 1.00 91.75 96 LYS A CA 1
ATOM 709 C C . LYS A 1 96 ? -6.362 12.338 -2.204 1.00 91.75 96 LYS A C 1
ATOM 711 O O . LYS A 1 96 ? -6.315 12.600 -1.007 1.00 91.75 96 LYS A O 1
ATOM 716 N N . GLY A 1 97 ? -5.270 12.206 -2.951 1.00 92.38 97 GLY A N 1
ATOM 717 C CA . GLY A 1 97 ? -3.937 12.446 -2.408 1.00 92.38 97 GLY A CA 1
ATOM 718 C C . GLY A 1 97 ? -2.835 11.728 -3.169 1.00 92.38 97 GLY A C 1
ATOM 719 O O . GLY A 1 97 ? -2.953 11.466 -4.363 1.00 92.38 97 GLY A O 1
ATOM 720 N N . LYS A 1 98 ? -1.751 11.434 -2.450 1.00 95.25 98 LYS A N 1
ATOM 721 C CA . LYS A 1 98 ? -0.560 10.759 -2.964 1.00 95.25 98 LYS A CA 1
ATOM 722 C C . LYS A 1 98 ? -0.195 9.580 -2.070 1.00 95.25 98 LYS A C 1
ATOM 724 O O . LYS A 1 98 ? -0.364 9.655 -0.856 1.00 95.25 98 LYS A O 1
ATOM 729 N N . ILE A 1 99 ? 0.351 8.534 -2.676 1.00 96.38 99 ILE A N 1
ATOM 730 C CA . ILE A 1 99 ? 1.090 7.482 -1.974 1.00 96.38 99 ILE A CA 1
ATOM 731 C C . ILE A 1 99 ? 2.573 7.832 -2.117 1.00 96.38 99 ILE A C 1
ATOM 733 O O . ILE A 1 99 ? 3.015 8.225 -3.196 1.00 96.38 99 ILE A O 1
ATOM 737 N N . THR A 1 100 ? 3.336 7.750 -1.032 1.00 96.00 100 THR A N 1
ATOM 738 C CA . THR A 1 100 ? 4.782 8.000 -1.038 1.00 96.00 100 THR A CA 1
ATOM 739 C C . THR A 1 100 ? 5.478 6.814 -0.389 1.00 96.00 100 THR A C 1
ATOM 741 O O . THR A 1 100 ? 5.154 6.461 0.741 1.00 96.00 100 THR A O 1
ATOM 744 N N . LEU A 1 101 ? 6.416 6.210 -1.116 1.00 95.50 101 LEU A N 1
ATOM 745 C CA . LEU A 1 101 ? 7.310 5.169 -0.621 1.00 95.50 101 LEU A CA 1
ATOM 746 C C . LEU A 1 101 ? 8.691 5.807 -0.479 1.00 95.50 101 LEU A C 1
ATOM 748 O O . LEU A 1 101 ? 9.193 6.385 -1.438 1.00 95.50 101 LEU A O 1
ATOM 752 N N . SER A 1 102 ? 9.260 5.767 0.722 1.00 95.19 102 SER A N 1
ATOM 753 C CA . SER A 1 102 ? 10.561 6.362 1.026 1.00 95.19 102 SER A CA 1
ATOM 754 C C . SER A 1 102 ? 11.355 5.387 1.879 1.00 95.19 102 SER A C 1
ATOM 756 O O . SER A 1 102 ? 10.904 5.008 2.961 1.00 95.19 102 SER A O 1
ATOM 758 N N . ALA A 1 103 ? 12.500 4.961 1.367 1.00 92.62 103 ALA A N 1
ATOM 759 C CA . ALA A 1 103 ? 13.450 4.073 2.020 1.00 92.62 103 ALA A CA 1
ATOM 760 C C . ALA A 1 103 ? 14.820 4.248 1.347 1.00 92.62 103 ALA A C 1
ATOM 762 O O . ALA A 1 103 ? 14.907 4.857 0.282 1.00 92.62 103 ALA A O 1
ATOM 763 N N . GLU A 1 104 ? 15.874 3.707 1.958 1.00 92.75 104 GLU A N 1
ATOM 764 C CA . GLU A 1 104 ? 17.203 3.647 1.333 1.00 92.75 104 GLU A CA 1
ATOM 765 C C . GLU A 1 104 ? 17.191 2.751 0.086 1.00 92.75 104 GLU A C 1
ATOM 767 O O . GLU A 1 104 ? 17.705 3.140 -0.956 1.00 92.75 104 GLU A O 1
ATOM 772 N N . ASN A 1 105 ? 16.533 1.590 0.180 1.00 92.94 105 ASN A N 1
ATOM 773 C CA . ASN A 1 105 ? 16.353 0.639 -0.915 1.00 92.94 105 ASN A CA 1
ATOM 774 C C . ASN A 1 105 ? 14.877 0.223 -1.002 1.00 92.94 105 ASN A C 1
ATOM 776 O O . ASN A 1 105 ? 14.227 0.026 0.030 1.00 92.94 105 ASN A O 1
ATOM 780 N N . ILE A 1 106 ? 14.345 0.098 -2.222 1.00 95.62 106 ILE A N 1
ATOM 781 C CA . ILE A 1 106 ? 12.972 -0.352 -2.491 1.00 95.62 106 ILE A CA 1
ATOM 782 C C . ILE A 1 106 ? 13.009 -1.419 -3.586 1.00 95.62 106 ILE A C 1
ATOM 784 O O . ILE A 1 106 ? 13.320 -1.108 -4.733 1.00 95.62 106 ILE A O 1
ATOM 788 N N . ASP A 1 107 ? 12.592 -2.637 -3.242 1.00 95.25 107 ASP A N 1
ATOM 789 C CA . ASP A 1 107 ? 12.444 -3.744 -4.186 1.00 95.25 107 ASP A CA 1
ATOM 790 C C . ASP A 1 107 ? 10.964 -3.968 -4.528 1.00 95.25 107 ASP A C 1
ATOM 792 O O . ASP A 1 107 ? 10.126 -4.170 -3.646 1.00 95.25 107 ASP A O 1
ATOM 796 N N . ILE A 1 108 ? 10.633 -3.954 -5.822 1.00 96.38 108 ILE A N 1
ATOM 797 C CA . ILE A 1 108 ? 9.298 -4.290 -6.335 1.00 96.38 108 ILE A CA 1
ATOM 798 C C . ILE A 1 108 ? 9.449 -5.476 -7.281 1.00 96.38 108 ILE A C 1
ATOM 800 O O . ILE A 1 108 ? 9.909 -5.328 -8.410 1.00 96.38 108 ILE A O 1
ATOM 804 N N . ILE A 1 109 ? 9.056 -6.658 -6.810 1.00 95.56 109 ILE A N 1
ATOM 805 C CA . ILE A 1 109 ? 9.249 -7.921 -7.524 1.00 95.56 109 ILE A CA 1
ATOM 806 C C . ILE A 1 109 ? 7.883 -8.499 -7.888 1.00 95.56 109 ILE A C 1
ATOM 808 O O . ILE A 1 109 ? 7.015 -8.657 -7.029 1.00 95.56 109 ILE A O 1
ATOM 812 N N . ALA A 1 110 ? 7.702 -8.839 -9.162 1.00 96.50 110 ALA A N 1
ATOM 813 C CA . ALA A 1 110 ? 6.541 -9.559 -9.667 1.00 96.50 110 ALA A CA 1
ATOM 814 C C . ALA A 1 110 ? 7.017 -10.764 -10.486 1.00 96.50 110 ALA A C 1
ATOM 816 O O . ALA A 1 110 ? 7.931 -10.632 -11.293 1.00 96.50 110 ALA A O 1
ATOM 817 N N . THR A 1 111 ? 6.405 -11.931 -10.278 1.00 96.31 111 THR A N 1
ATOM 818 C CA . THR A 1 111 ? 6.792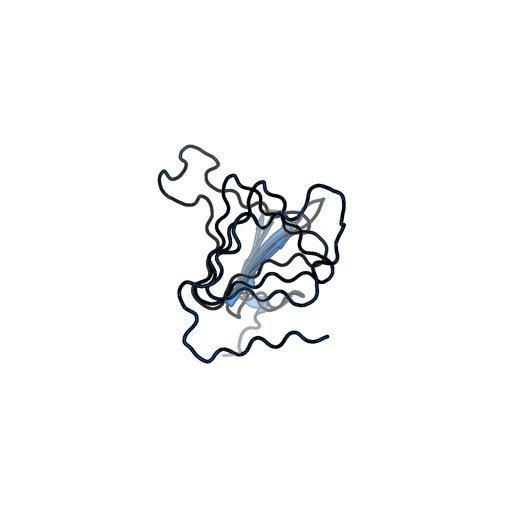 -13.169 -10.980 1.00 96.31 111 THR A CA 1
ATOM 819 C C . THR A 1 111 ? 6.320 -13.202 -12.430 1.00 96.31 111 THR A C 1
ATOM 821 O O . THR A 1 111 ? 6.988 -13.791 -13.269 1.00 96.31 111 THR A O 1
ATOM 824 N N . ASP A 1 112 ? 5.166 -12.598 -12.709 1.00 96.12 112 ASP A N 1
ATOM 825 C CA . ASP A 1 112 ? 4.545 -12.627 -14.034 1.00 96.12 112 ASP A CA 1
ATOM 826 C C . ASP A 1 112 ? 4.619 -11.250 -14.702 1.00 96.12 112 ASP A C 1
ATOM 828 O O . ASP A 1 112 ? 5.367 -11.042 -15.651 1.00 96.12 112 ASP A O 1
ATOM 832 N N . THR A 1 113 ? 3.889 -10.260 -14.176 1.00 95.50 113 THR A N 1
ATOM 833 C CA . THR A 1 113 ? 3.832 -8.927 -14.792 1.00 95.50 113 THR A CA 1
ATOM 834 C C . THR A 1 113 ? 3.865 -7.805 -13.756 1.00 95.50 113 THR A C 1
ATOM 836 O O . THR A 1 113 ? 3.081 -7.797 -12.806 1.00 95.50 113 THR A O 1
ATOM 839 N N . LEU A 1 114 ? 4.700 -6.790 -14.003 1.00 95.88 114 LEU A N 1
ATOM 840 C CA . LEU A 1 114 ? 4.661 -5.493 -13.323 1.00 95.88 114 LEU A CA 1
ATOM 841 C C . LEU A 1 114 ? 4.062 -4.431 -14.257 1.00 95.88 114 LEU A C 1
ATOM 843 O O . LEU A 1 114 ? 4.595 -4.160 -15.327 1.00 95.88 114 LEU A O 1
ATOM 847 N N . ASN A 1 115 ? 2.957 -3.803 -13.843 1.00 95.25 115 ASN A N 1
ATOM 848 C CA . ASN A 1 115 ? 2.287 -2.752 -14.613 1.00 95.25 115 ASN A CA 1
ATOM 849 C C . ASN A 1 115 ? 2.445 -1.386 -13.936 1.00 95.25 115 ASN A C 1
ATOM 851 O O . ASN A 1 115 ? 1.901 -1.170 -12.854 1.00 95.25 115 ASN A O 1
ATOM 855 N N . LEU A 1 116 ? 3.091 -0.435 -14.615 1.00 94.38 116 LEU A N 1
ATOM 856 C CA . LEU A 1 116 ? 3.158 0.967 -14.197 1.00 94.38 116 LEU A CA 1
ATOM 857 C C . LEU A 1 116 ? 2.333 1.819 -15.161 1.00 94.38 116 LEU A C 1
ATOM 859 O O . LEU A 1 116 ? 2.611 1.868 -16.357 1.00 94.38 116 LEU A O 1
ATOM 863 N N . LYS A 1 117 ? 1.283 2.469 -14.653 1.00 93.44 117 LYS A N 1
ATOM 864 C CA . LYS A 1 117 ? 0.351 3.258 -15.467 1.00 93.44 117 LYS A CA 1
ATOM 865 C C . LYS A 1 117 ? 0.139 4.630 -14.843 1.00 93.44 117 LYS A C 1
ATOM 867 O O . LYS A 1 117 ? -0.206 4.739 -13.671 1.00 93.44 117 LYS A O 1
ATOM 872 N N . GLY A 1 118 ? 0.291 5.670 -15.654 1.00 90.25 118 GLY A N 1
ATOM 873 C CA . GLY A 1 118 ? -0.053 7.045 -15.310 1.00 90.25 118 GLY A CA 1
ATOM 874 C C . GLY A 1 118 ? -0.807 7.683 -16.469 1.00 90.25 118 GLY A C 1
ATOM 875 O O . GLY A 1 118 ? -0.417 7.517 -17.618 1.00 90.25 118 GLY A O 1
ATOM 876 N N . SER A 1 119 ? -1.887 8.411 -16.184 1.00 91.06 119 SER A N 1
ATOM 877 C CA . SER A 1 119 ? -2.707 9.040 -17.232 1.00 91.06 119 SER A CA 1
ATOM 878 C C . SER A 1 119 ? -2.022 10.220 -17.922 1.00 91.06 119 SER A C 1
ATOM 880 O O . SER A 1 119 ? -2.380 10.563 -19.042 1.00 91.06 119 SER A O 1
ATOM 882 N N . LYS A 1 120 ? -1.061 10.861 -17.244 1.00 89.44 120 LYS A N 1
ATOM 883 C CA . LYS A 1 120 ? -0.325 12.023 -17.763 1.00 89.44 120 LYS A CA 1
ATOM 884 C C . LYS A 1 120 ? 1.146 11.716 -18.007 1.00 89.44 120 LYS A C 1
ATOM 886 O O . LYS A 1 120 ? 1.646 11.953 -19.097 1.00 89.44 120 LYS A O 1
ATOM 891 N N . ARG A 1 121 ? 1.852 11.252 -16.973 1.00 86.06 121 ARG A N 1
ATOM 892 C CA . ARG A 1 121 ? 3.300 11.029 -17.016 1.00 86.06 121 ARG A CA 1
ATOM 893 C C . ARG A 1 121 ? 3.728 10.027 -15.952 1.00 86.06 121 ARG A C 1
ATOM 895 O O . ARG A 1 121 ? 3.173 10.020 -14.855 1.00 86.06 121 ARG A O 1
ATOM 902 N N . ILE A 1 122 ? 4.758 9.258 -16.281 1.00 91.69 122 ILE A N 1
ATOM 903 C CA . ILE A 1 122 ? 5.617 8.547 -15.333 1.00 91.69 122 ILE A CA 1
ATOM 904 C C . ILE A 1 122 ? 6.987 9.226 -15.425 1.00 91.69 122 ILE A C 1
ATOM 906 O O . ILE A 1 122 ? 7.490 9.444 -16.525 1.00 91.69 122 ILE A O 1
ATOM 910 N N . ASN A 1 123 ? 7.539 9.651 -14.291 1.00 91.00 123 ASN A N 1
ATOM 911 C CA . ASN A 1 123 ? 8.842 10.308 -14.220 1.00 91.00 123 ASN A CA 1
ATOM 912 C C . ASN A 1 123 ? 9.799 9.424 -13.423 1.00 91.00 123 ASN A C 1
ATOM 914 O O . ASN A 1 123 ? 9.421 8.969 -12.346 1.00 91.00 123 ASN A O 1
ATOM 918 N N . SER A 1 124 ? 11.003 9.202 -13.945 1.00 91.00 124 SER A N 1
ATOM 919 C CA . SER A 1 124 ? 12.037 8.403 -13.291 1.00 91.00 124 SER A CA 1
ATOM 920 C C . SER A 1 124 ? 13.368 9.133 -13.413 1.00 91.00 124 SER A C 1
ATOM 922 O O . SER A 1 124 ? 13.887 9.306 -14.515 1.00 91.00 124 SER A O 1
ATOM 924 N N . GLU A 1 125 ? 13.876 9.617 -12.286 1.00 91.25 125 GLU A N 1
ATOM 925 C CA . GLU A 1 125 ? 15.109 10.396 -12.201 1.00 91.25 125 GLU A CA 1
ATOM 926 C C . GLU A 1 125 ? 16.155 9.551 -11.485 1.00 91.25 125 GLU A C 1
ATOM 928 O O . GLU A 1 125 ? 16.016 9.231 -10.307 1.00 91.25 125 GLU A O 1
ATOM 933 N N . SER A 1 126 ? 17.179 9.154 -12.225 1.00 89.44 126 SER A N 1
ATOM 934 C CA . SER A 1 126 ? 18.345 8.443 -11.718 1.00 89.44 126 SER A CA 1
ATOM 935 C C . SER A 1 126 ? 19.517 8.706 -12.659 1.00 89.44 126 SER A C 1
ATOM 937 O O . SER A 1 126 ? 19.319 9.081 -13.819 1.00 89.44 126 SER A O 1
ATOM 939 N N . ASP A 1 127 ? 20.735 8.488 -12.170 1.00 87.88 127 ASP A N 1
ATOM 940 C CA . ASP A 1 127 ? 21.940 8.609 -12.996 1.00 87.88 127 ASP A CA 1
ATOM 941 C C . ASP A 1 127 ? 22.006 7.515 -14.076 1.00 87.88 127 ASP A C 1
ATOM 943 O O . ASP A 1 127 ? 22.584 7.719 -15.144 1.00 87.88 127 ASP A O 1
ATOM 947 N N . MET A 1 128 ? 21.400 6.351 -13.812 1.00 85.62 128 MET A N 1
ATOM 948 C CA . MET A 1 128 ? 21.366 5.209 -14.722 1.00 85.62 128 MET A CA 1
ATOM 949 C C . MET A 1 128 ? 20.035 4.456 -14.627 1.00 85.62 128 MET A C 1
ATOM 951 O O . MET A 1 128 ? 19.535 4.191 -13.532 1.00 85.62 128 MET A O 1
ATOM 955 N N . HIS A 1 129 ? 19.495 4.074 -15.787 1.00 87.19 129 HIS A N 1
ATOM 956 C CA . HIS A 1 129 ? 18.402 3.109 -15.926 1.00 87.19 129 HIS A CA 1
ATOM 957 C C . HIS A 1 129 ? 18.934 1.877 -16.648 1.00 87.19 129 HIS A C 1
ATOM 959 O O . HIS A 1 129 ? 19.516 2.003 -17.725 1.00 87.19 129 HIS A O 1
ATOM 965 N N . PHE A 1 130 ? 18.734 0.700 -16.063 1.00 86.88 130 PHE A N 1
ATOM 966 C CA . PHE A 1 130 ? 19.128 -0.574 -16.655 1.00 86.88 130 PHE A CA 1
ATOM 967 C C . PHE A 1 130 ? 17.878 -1.395 -16.977 1.00 86.88 130 PHE A C 1
ATOM 969 O O . PHE A 1 130 ? 17.061 -1.653 -16.094 1.00 86.88 130 PHE A O 1
ATOM 976 N N . PHE A 1 131 ? 17.734 -1.788 -18.242 1.00 88.12 131 PHE A N 1
ATOM 977 C CA . PHE A 1 131 ? 16.650 -2.644 -18.717 1.00 88.12 131 PHE A CA 1
ATOM 978 C C . PHE A 1 131 ? 17.261 -3.911 -19.313 1.00 88.12 131 PHE A C 1
ATOM 980 O O . PHE A 1 131 ? 17.820 -3.866 -20.406 1.00 88.12 131 PHE A O 1
ATOM 987 N N . ASP A 1 132 ? 17.147 -5.024 -18.592 1.00 89.06 132 ASP A N 1
ATOM 988 C CA . ASP A 1 132 ? 17.449 -6.358 -19.111 1.00 89.06 132 ASP A CA 1
ATOM 989 C C . ASP A 1 132 ? 16.134 -7.021 -19.515 1.00 89.06 132 ASP A C 1
ATOM 991 O O . ASP A 1 132 ? 15.375 -7.516 -18.681 1.00 89.06 132 ASP A O 1
ATOM 995 N N . VAL A 1 133 ? 15.801 -6.897 -20.797 1.00 85.19 133 VAL A N 1
ATOM 996 C CA . VAL A 1 133 ? 14.548 -7.387 -21.368 1.00 85.19 133 VAL A CA 1
ATOM 997 C C . VAL A 1 133 ? 14.831 -8.062 -22.701 1.00 85.19 133 VAL A C 1
ATOM 999 O O . VAL A 1 133 ? 15.646 -7.578 -23.484 1.00 85.19 133 VAL A O 1
ATOM 1002 N N . ALA A 1 134 ? 14.130 -9.164 -22.976 1.00 87.62 134 ALA A N 1
ATOM 1003 C CA . ALA A 1 134 ? 14.215 -9.834 -24.273 1.00 87.62 134 ALA A CA 1
ATOM 1004 C C . ALA A 1 134 ? 13.670 -8.942 -25.400 1.00 87.62 134 ALA A C 1
ATOM 1006 O O . ALA A 1 134 ? 14.275 -8.851 -26.462 1.00 87.62 134 ALA A O 1
ATOM 1007 N N . ASP A 1 135 ? 12.564 -8.242 -25.126 1.00 82.56 135 ASP A N 1
ATOM 1008 C CA . ASP A 1 135 ? 11.914 -7.329 -26.058 1.00 82.56 135 ASP A CA 1
ATOM 1009 C C . ASP A 1 135 ? 11.601 -5.998 -25.372 1.00 82.56 135 ASP A C 1
ATOM 1011 O O . ASP A 1 135 ? 10.969 -5.952 -24.312 1.00 82.56 135 ASP A O 1
ATOM 1015 N N . LEU A 1 136 ? 11.985 -4.896 -26.017 1.00 83.75 136 LEU A N 1
ATOM 1016 C CA . LEU A 1 136 ? 11.604 -3.546 -25.616 1.00 83.75 136 LEU A CA 1
ATOM 1017 C C . LEU A 1 136 ? 10.767 -2.904 -26.719 1.00 83.75 136 LEU A C 1
ATOM 1019 O O . LEU A 1 136 ? 11.275 -2.529 -27.775 1.00 83.75 136 LEU A O 1
ATOM 1023 N N . LYS A 1 137 ? 9.471 -2.732 -26.458 1.00 80.38 137 LYS A N 1
ATOM 1024 C CA . LYS A 1 137 ? 8.571 -2.018 -27.364 1.00 80.38 137 LYS A CA 1
ATOM 1025 C C . LYS A 1 137 ? 8.362 -0.585 -26.886 1.00 80.38 137 LYS A C 1
ATOM 1027 O O . LYS A 1 137 ? 7.731 -0.360 -25.857 1.00 80.38 137 LYS A O 1
ATOM 1032 N N . VAL A 1 138 ? 8.816 0.379 -27.682 1.00 77.31 138 VAL A N 1
ATOM 1033 C CA . VAL A 1 138 ? 8.522 1.807 -27.501 1.00 77.31 138 VAL A CA 1
ATOM 1034 C C . VAL A 1 138 ? 7.538 2.220 -28.593 1.00 77.31 138 VAL A C 1
ATOM 1036 O O . VAL A 1 138 ? 7.852 2.129 -29.778 1.00 77.31 138 VAL A O 1
ATOM 1039 N N . SER A 1 139 ? 6.317 2.596 -28.214 1.00 67.75 139 SER A N 1
ATOM 1040 C CA . SER A 1 139 ? 5.306 3.077 -29.161 1.00 67.75 139 SER A CA 1
ATOM 1041 C C . SER A 1 139 ? 5.432 4.584 -29.352 1.00 67.75 139 SER A C 1
ATOM 1043 O O . SER A 1 139 ? 5.387 5.314 -28.364 1.00 67.75 139 SER A O 1
ATOM 1045 N N . ASP A 1 140 ? 5.510 5.008 -30.613 1.00 56.88 140 ASP A N 1
ATOM 1046 C CA . ASP A 1 140 ? 5.671 6.390 -31.068 1.00 56.88 140 ASP A CA 1
ATOM 1047 C C . ASP A 1 140 ? 6.964 7.075 -30.591 1.00 56.88 140 ASP A C 1
ATOM 1049 O O . ASP A 1 140 ? 7.520 6.798 -29.532 1.00 56.88 140 ASP A O 1
ATOM 1053 N N . LYS A 1 141 ? 7.517 7.911 -31.475 1.00 54.00 141 LYS A N 1
ATOM 1054 C CA . LYS A 1 141 ? 8.869 8.487 -31.393 1.00 54.00 14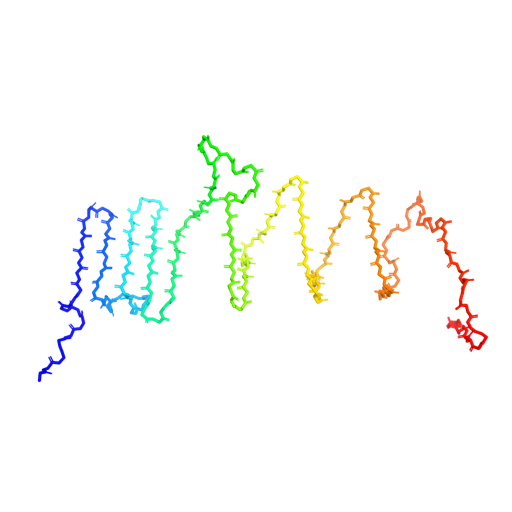1 LYS A CA 1
ATOM 1055 C C . LYS A 1 141 ? 9.153 9.079 -30.002 1.00 54.00 141 LYS A C 1
ATOM 1057 O O . LYS A 1 141 ? 8.255 9.609 -29.355 1.00 54.00 141 LYS A O 1
ATOM 1062 N N . PHE A 1 142 ? 10.417 9.077 -29.579 1.00 59.59 142 PHE A N 1
ATOM 1063 C CA . PHE A 1 142 ? 10.893 9.898 -28.460 1.00 59.59 142 PHE A CA 1
ATOM 1064 C C . PHE A 1 142 ? 10.624 11.386 -28.765 1.00 59.59 142 PHE A C 1
ATOM 1066 O O . PHE A 1 142 ? 11.468 12.082 -29.322 1.00 59.59 142 PHE A O 1
ATOM 1073 N N . VAL A 1 143 ? 9.421 11.885 -28.473 1.00 56.88 143 VAL A N 1
ATOM 1074 C CA . VAL A 1 143 ? 9.040 13.282 -28.708 1.00 56.88 143 VAL A CA 1
ATOM 1075 C C . VAL A 1 143 ? 9.151 14.021 -27.381 1.00 56.88 143 VAL A C 1
ATOM 1077 O O . VAL A 1 143 ? 8.194 14.132 -26.619 1.00 56.88 143 VAL A O 1
ATOM 1080 N N . GLY A 1 144 ? 10.362 14.489 -27.077 1.00 44.69 144 GLY A N 1
ATOM 1081 C CA . GLY A 1 144 ? 10.652 15.169 -25.819 1.00 44.69 144 GLY A CA 1
ATOM 1082 C C . GLY A 1 144 ? 12.063 15.745 -25.764 1.00 44.69 144 GLY A C 1
ATOM 1083 O O . GLY A 1 144 ? 12.951 15.138 -25.188 1.00 44.69 144 GLY A O 1
ATOM 1084 N N . ASN A 1 145 ? 12.216 16.952 -26.315 1.00 42.72 145 ASN A N 1
ATOM 1085 C CA . ASN A 1 145 ? 13.317 17.898 -26.094 1.00 42.72 145 ASN A CA 1
ATOM 1086 C C . ASN A 1 145 ? 14.717 17.515 -26.637 1.00 42.72 145 ASN A C 1
ATOM 1088 O O . ASN A 1 145 ? 15.619 17.160 -25.883 1.00 42.72 145 ASN A O 1
ATOM 1092 N N . ASN A 1 146 ? 14.923 17.723 -27.946 1.00 51.84 146 ASN A N 1
ATOM 1093 C CA . ASN A 1 146 ? 16.251 17.919 -28.546 1.00 51.84 146 ASN A CA 1
ATOM 1094 C C . ASN A 1 146 ? 16.884 19.217 -28.005 1.00 51.84 146 ASN A C 1
ATOM 1096 O O . ASN A 1 146 ? 16.818 20.264 -28.649 1.00 51.84 146 ASN A O 1
ATOM 1100 N N . VAL A 1 147 ? 17.495 19.164 -26.821 1.00 50.53 147 VAL A N 1
ATOM 1101 C CA . VAL A 1 147 ? 18.499 20.151 -26.393 1.00 50.53 147 VAL A CA 1
ATOM 1102 C C . VAL A 1 147 ? 19.863 19.454 -26.401 1.00 50.53 147 VAL A C 1
ATOM 1104 O O . VAL A 1 147 ? 19.933 18.301 -25.976 1.00 50.53 147 VAL A O 1
ATOM 1107 N N . PRO A 1 148 ? 20.944 20.092 -26.894 1.00 41.62 148 PRO A N 1
ATOM 1108 C CA . PRO A 1 148 ? 22.192 19.404 -27.226 1.00 41.62 148 PRO A CA 1
ATOM 1109 C C . PRO A 1 148 ? 22.931 18.855 -25.993 1.00 41.62 148 PRO A C 1
ATOM 1111 O O . PRO A 1 148 ? 23.752 19.548 -25.403 1.00 41.62 148 PRO A O 1
ATOM 1114 N N . LYS A 1 149 ? 22.633 17.604 -25.628 1.00 44.84 149 LYS A N 1
ATOM 1115 C CA . LYS A 1 149 ? 23.498 16.566 -25.028 1.00 44.84 149 LYS A CA 1
ATOM 1116 C C . LYS A 1 149 ? 22.860 15.222 -25.380 1.00 44.84 149 LYS A C 1
ATOM 1118 O O . LYS A 1 149 ? 22.271 14.567 -24.529 1.00 44.84 149 LYS A O 1
ATOM 1123 N N . ASP A 1 150 ? 22.921 14.962 -26.686 1.00 45.06 150 ASP A N 1
ATOM 1124 C CA . ASP A 1 150 ? 22.429 13.822 -27.459 1.00 45.06 150 ASP A CA 1
ATOM 1125 C C . ASP A 1 150 ? 22.068 12.577 -26.649 1.00 45.06 150 ASP A C 1
ATOM 1127 O O . ASP A 1 150 ? 22.831 12.120 -25.795 1.00 45.06 150 ASP A O 1
ATOM 1131 N N . VAL A 1 151 ? 20.953 11.946 -27.016 1.00 53.94 151 VAL A N 1
ATOM 1132 C CA . VAL A 1 151 ? 20.787 10.510 -26.785 1.00 53.94 151 VAL A CA 1
ATOM 1133 C C . VAL A 1 151 ? 21.918 9.815 -27.547 1.00 53.94 151 VAL A C 1
ATOM 1135 O O . VAL A 1 151 ? 21.797 9.502 -28.727 1.00 53.94 151 VAL A O 1
ATOM 1138 N N . VAL A 1 152 ? 23.060 9.625 -26.888 1.00 50.47 152 VAL A N 1
ATOM 1139 C CA . VAL A 1 152 ? 24.189 8.899 -27.458 1.00 50.47 152 VAL A CA 1
ATOM 1140 C C . VAL A 1 152 ? 23.908 7.422 -27.243 1.00 50.47 152 VAL A C 1
ATOM 1142 O O . VAL A 1 152 ? 24.160 6.876 -26.168 1.00 50.47 152 VAL A O 1
ATOM 1145 N N . VAL A 1 153 ? 23.395 6.763 -28.278 1.00 57.66 153 VAL A N 1
ATOM 1146 C CA . VAL A 1 153 ? 23.478 5.306 -28.375 1.00 57.66 153 VAL A CA 1
ATOM 1147 C C . VAL A 1 153 ? 24.960 4.978 -28.565 1.00 57.66 153 VAL A C 1
ATOM 1149 O O . VAL A 1 153 ? 25.481 5.091 -29.669 1.00 57.66 153 VAL A O 1
ATOM 1152 N N . ARG A 1 154 ? 25.670 4.690 -27.465 1.00 47.75 154 ARG A N 1
ATOM 1153 C CA . ARG A 1 154 ? 27.125 4.448 -27.494 1.00 47.75 154 ARG A CA 1
ATOM 1154 C C . ARG A 1 154 ? 27.473 3.166 -28.239 1.00 47.75 154 ARG A C 1
ATOM 1156 O O . ARG A 1 154 ? 28.418 3.178 -29.010 1.00 47.75 154 ARG A O 1
ATOM 1163 N N . ASP A 1 155 ? 26.657 2.131 -28.056 1.00 46.22 155 ASP A N 1
ATOM 1164 C CA . ASP A 1 155 ? 26.783 0.846 -28.730 1.00 46.22 155 ASP A CA 1
ATOM 1165 C C . ASP A 1 155 ? 25.386 0.352 -29.122 1.00 46.22 155 ASP A C 1
ATOM 1167 O O . ASP A 1 155 ? 24.647 -0.211 -28.316 1.00 46.22 155 ASP A O 1
ATOM 1171 N N . ALA A 1 156 ? 25.000 0.572 -30.378 1.00 49.38 156 ALA A N 1
ATOM 1172 C CA . ALA A 1 156 ? 23.968 -0.250 -30.992 1.00 49.38 156 ALA A CA 1
ATOM 1173 C C . ALA A 1 156 ? 24.658 -1.549 -31.413 1.00 49.38 156 ALA A C 1
ATOM 1175 O O . ALA A 1 156 ? 25.280 -1.602 -32.473 1.00 49.38 156 ALA A O 1
ATOM 1176 N N . GLY A 1 157 ? 24.601 -2.577 -30.565 1.00 48.06 157 GLY A N 1
ATOM 1177 C CA . GLY A 1 157 ? 25.078 -3.918 -30.899 1.00 48.06 157 GLY A CA 1
ATOM 1178 C C . GLY A 1 157 ? 24.231 -4.523 -32.019 1.00 48.06 157 GLY A C 1
ATOM 1179 O O . GLY A 1 157 ? 23.342 -5.332 -31.771 1.00 48.06 157 GLY A O 1
ATOM 1180 N N . PHE A 1 158 ? 24.456 -4.095 -33.258 1.00 49.41 158 PHE A N 1
ATOM 1181 C CA . PHE A 1 158 ? 23.800 -4.648 -34.431 1.00 49.41 158 PHE A CA 1
ATOM 1182 C C . PHE A 1 158 ? 24.426 -6.020 -34.730 1.00 49.41 158 PHE A C 1
ATOM 1184 O O . PHE A 1 158 ? 25.578 -6.114 -35.137 1.00 49.41 158 PHE A O 1
ATOM 1191 N N . LEU A 1 159 ? 23.628 -7.072 -34.529 1.00 44.31 159 LEU A N 1
ATOM 1192 C CA . LEU A 1 159 ? 23.694 -8.372 -35.205 1.00 44.31 159 LEU A CA 1
ATOM 1193 C C . LEU A 1 159 ? 24.979 -9.207 -35.057 1.00 44.31 159 LEU A C 1
ATOM 1195 O O . LEU A 1 159 ? 25.826 -9.254 -35.942 1.00 44.31 159 LEU A O 1
ATOM 1199 N N . ALA A 1 160 ? 24.987 -10.071 -34.044 1.00 40.03 160 ALA A N 1
ATOM 1200 C CA . ALA A 1 160 ? 25.624 -11.386 -34.147 1.00 40.03 160 ALA A CA 1
ATOM 1201 C C . ALA A 1 160 ? 24.566 -12.506 -34.177 1.00 40.03 160 ALA A C 1
ATOM 1203 O O . ALA A 1 160 ? 24.729 -13.500 -33.486 1.00 40.03 160 ALA A O 1
ATOM 1204 N N . SER A 1 161 ? 23.445 -12.322 -34.896 1.00 47.50 161 SER A N 1
ATOM 1205 C CA . SER A 1 161 ? 22.427 -13.360 -35.192 1.00 47.50 161 SER A CA 1
ATOM 1206 C C . SER A 1 161 ? 21.371 -12.867 -36.205 1.00 47.50 161 SER A C 1
ATOM 1208 O O . SER A 1 161 ? 20.175 -13.018 -35.979 1.00 47.50 161 SER A O 1
ATOM 1210 N N . CYS A 1 162 ? 21.750 -12.245 -37.327 1.00 45.19 162 CYS A N 1
ATOM 1211 C CA . CYS A 1 162 ? 20.827 -12.216 -38.470 1.00 45.19 162 CYS A CA 1
ATOM 1212 C C . CYS A 1 162 ? 20.930 -13.567 -39.179 1.00 45.19 162 CYS A C 1
ATOM 1214 O O . CYS A 1 162 ? 21.919 -13.865 -39.844 1.00 45.19 162 CYS A O 1
ATOM 1216 N N . CYS A 1 163 ? 19.921 -14.419 -39.020 1.00 46.84 163 CYS A N 1
ATOM 1217 C CA . CYS A 1 163 ? 19.738 -15.542 -39.928 1.00 46.84 163 CYS A CA 1
ATOM 1218 C C . CYS A 1 163 ? 19.461 -14.986 -41.336 1.00 46.84 163 CYS A C 1
ATOM 1220 O O . CYS A 1 163 ? 18.728 -14.009 -41.504 1.00 46.84 163 CYS A O 1
ATOM 1222 N N . ALA A 1 164 ? 20.091 -15.582 -42.351 1.00 35.28 164 ALA A N 1
ATOM 1223 C CA . ALA A 1 164 ? 19.877 -15.212 -43.745 1.00 35.28 164 ALA A CA 1
ATOM 1224 C C . ALA A 1 164 ? 18.372 -15.263 -44.072 1.00 35.28 164 ALA A C 1
ATOM 1226 O O . ALA A 1 164 ? 17.756 -16.318 -43.943 1.00 35.28 164 ALA A O 1
ATOM 1227 N N . GLY A 1 165 ? 17.791 -14.123 -44.464 1.00 46.03 165 GLY A N 1
ATOM 1228 C CA . GLY A 1 165 ? 16.377 -14.016 -44.846 1.00 46.03 165 GLY A CA 1
ATOM 1229 C C . GLY A 1 165 ? 15.564 -12.914 -44.156 1.00 46.03 165 GLY A C 1
ATOM 1230 O O . GLY A 1 165 ? 14.415 -12.713 -44.537 1.00 46.03 165 GLY A O 1
ATOM 1231 N N . THR A 1 166 ? 16.111 -12.179 -43.183 1.00 45.16 166 THR A N 1
ATOM 1232 C CA . THR A 1 166 ? 15.375 -11.061 -42.564 1.00 45.16 166 THR A CA 1
ATOM 1233 C C . THR A 1 166 ? 15.392 -9.825 -43.466 1.00 45.16 166 THR A C 1
ATOM 1235 O O . THR A 1 166 ? 16.423 -9.170 -43.618 1.00 45.16 166 THR A O 1
ATOM 1238 N N . GLU A 1 167 ? 14.247 -9.496 -44.063 1.00 49.06 167 GLU A N 1
ATOM 1239 C CA . GLU A 1 167 ? 14.055 -8.281 -44.860 1.00 49.06 167 GLU A CA 1
ATOM 1240 C C . GLU A 1 167 ? 13.758 -7.083 -43.942 1.00 49.06 167 GLU A C 1
ATOM 1242 O O . GLU A 1 167 ? 12.826 -7.107 -43.135 1.00 49.06 167 GLU A O 1
ATOM 1247 N N . VAL A 1 168 ? 14.569 -6.027 -44.047 1.00 47.62 168 VAL A N 1
ATOM 1248 C CA . VAL A 1 168 ? 14.381 -4.769 -43.311 1.00 47.62 168 VAL A CA 1
ATOM 1249 C C . VAL A 1 168 ? 13.653 -3.788 -44.225 1.00 47.62 168 VAL A C 1
ATOM 1251 O O . VAL A 1 168 ? 14.255 -3.205 -45.123 1.00 47.62 168 VAL A O 1
ATOM 1254 N N . ASN A 1 169 ? 12.353 -3.602 -43.995 1.00 46.53 169 ASN A N 1
ATOM 1255 C CA . ASN A 1 169 ? 11.561 -2.606 -44.713 1.00 46.53 169 ASN A CA 1
ATOM 1256 C C . ASN A 1 169 ? 11.647 -1.248 -44.010 1.00 46.53 169 ASN A C 1
ATOM 1258 O O . ASN A 1 169 ? 11.066 -1.043 -42.944 1.00 46.53 169 ASN A O 1
ATOM 1262 N N . PHE A 1 170 ? 12.347 -0.303 -44.633 1.00 43.88 170 PHE A N 1
ATOM 1263 C CA . PHE A 1 170 ? 12.271 1.104 -44.257 1.00 43.88 170 PHE A CA 1
ATOM 1264 C C . PHE A 1 170 ? 10.998 1.693 -44.875 1.00 43.88 170 PHE A C 1
ATOM 1266 O O . PHE A 1 170 ? 10.909 1.825 -46.094 1.00 43.88 170 PHE A O 1
ATOM 1273 N N . GLN A 1 171 ? 9.994 2.021 -44.057 1.00 50.09 171 GLN A N 1
ATOM 1274 C CA . GLN A 1 171 ? 8.856 2.805 -44.542 1.00 50.09 171 GLN A CA 1
ATOM 1275 C C . GLN A 1 171 ? 9.320 4.251 -44.778 1.00 50.09 171 GLN A C 1
ATOM 1277 O O . GLN A 1 171 ? 9.814 4.891 -43.847 1.00 50.09 171 GLN A O 1
ATOM 1282 N N . GLN A 1 172 ? 9.221 4.709 -46.034 1.00 41.81 172 GLN A N 1
ATOM 1283 C CA . GLN A 1 172 ? 9.413 6.108 -46.442 1.00 41.81 172 GLN A CA 1
ATOM 1284 C C . GLN A 1 172 ? 8.306 7.008 -45.893 1.00 41.81 172 GLN A C 1
ATOM 1286 O O . GLN A 1 172 ? 7.144 6.544 -45.841 1.00 41.81 172 GLN A O 1
#

Foldseek 3Di:
DPDDPQVVQWDWDDPDQWIKIARFPAPDPPGTFRIKIKGDDPVWIWIWGAHPVGDTDTDIPDDDDDFFPPDDDDPPPDDRDDDDDPDDDDDDDDPPDDDDDDDPDDDDDDPPDDDDDDPPDDDDDDPDDDDDDPDDDDPDDPPDDPDPPDPDPVDPPPDPDDDPPDDDDDDD

Secondary structure (DSSP, 8-state):
-----GGGG-EEEE-SSEEEEES----STT--EEEEEEEE-SS-EEEEEEETTS-EEEEESS--------SS---TTS-SS----SSS------TTS------S------SS------SS------S------S-----S---S---SS----S-----S---TT-------

Sequence (172 aa):
MTKQPSWQKRQVDSFGKFRIEYGTPNVNLSGERVYTLMAEGTAGNSQLGMRNDGNYDIRVDQTITITGAAKGSSPTQGNGVVIQSIAGGVSVTATKGKITLSAENIDIIATDTLNLKGSKRINSESDMHFFDVADLKVSDKFVGNNVPKDVVVRDAGFLASCCAGTEVNFQQ

Radius of gyration: 28.2 Å; chains: 1; bounding box: 66×42×77 Å